Protein AF-A0A519MV84-F1 (afdb_monomer_lite)

Structure (mmCIF, N/CA/C/O backbone):
data_AF-A0A519MV84-F1
#
_entry.id   AF-A0A519MV84-F1
#
loop_
_atom_site.group_PDB
_atom_site.id
_atom_site.type_symbol
_atom_site.label_atom_id
_atom_site.label_alt_id
_atom_site.label_comp_id
_atom_site.label_asym_id
_atom_site.label_entity_id
_atom_site.label_seq_id
_atom_site.pdbx_PDB_ins_code
_atom_site.Cartn_x
_atom_site.Cartn_y
_atom_site.Cartn_z
_atom_site.occupancy
_atom_site.B_iso_or_equiv
_atom_site.auth_seq_id
_atom_site.auth_comp_id
_atom_site.auth_asym_id
_atom_site.auth_atom_id
_atom_site.pdbx_PDB_model_num
ATOM 1 N N . MET A 1 1 ? -10.877 7.618 16.370 1.00 44.41 1 MET A N 1
ATOM 2 C CA . MET A 1 1 ? -11.533 6.527 15.614 1.00 44.41 1 MET A CA 1
ATOM 3 C C . MET A 1 1 ? -11.418 6.845 14.134 1.00 44.41 1 MET A C 1
ATOM 5 O O . MET A 1 1 ? -11.472 8.030 13.808 1.00 44.41 1 MET A O 1
ATOM 9 N N . PRO A 1 2 ? -11.174 5.863 13.254 1.00 51.78 2 PRO A N 1
ATOM 10 C CA . PRO A 1 2 ? -11.052 6.147 11.833 1.00 51.78 2 PRO A CA 1
ATOM 11 C C . PRO A 1 2 ? -12.391 6.655 11.280 1.00 51.78 2 PRO A C 1
ATOM 13 O O . PRO A 1 2 ? -13.452 6.184 11.673 1.00 51.78 2 PRO A O 1
ATOM 16 N N . ASN A 1 3 ? -12.337 7.668 10.415 1.00 65.62 3 ASN A N 1
ATOM 17 C CA . ASN A 1 3 ? -13.513 8.244 9.764 1.00 65.62 3 ASN A CA 1
ATOM 18 C C . ASN A 1 3 ? -14.160 7.165 8.875 1.00 65.62 3 ASN A C 1
ATOM 20 O O . ASN A 1 3 ? -13.487 6.658 7.977 1.00 65.62 3 ASN A O 1
ATOM 24 N N . ASP A 1 4 ? -15.426 6.809 9.112 1.00 71.94 4 ASP A N 1
ATOM 25 C CA . ASP A 1 4 ? -16.114 5.697 8.430 1.00 71.94 4 ASP A CA 1
ATOM 26 C C . ASP A 1 4 ? -16.038 5.790 6.898 1.00 71.94 4 ASP A C 1
ATOM 28 O O . ASP A 1 4 ? -15.889 4.777 6.210 1.00 71.94 4 ASP A O 1
ATOM 32 N N . SER A 1 5 ? -16.033 7.013 6.360 1.00 81.62 5 SER A N 1
ATOM 33 C CA . SER A 1 5 ? -15.846 7.267 4.929 1.00 81.62 5 SER A CA 1
ATOM 34 C C . SER A 1 5 ? -14.459 6.830 4.433 1.00 81.62 5 SER A C 1
ATOM 36 O O . SER A 1 5 ? -14.356 6.078 3.462 1.00 81.62 5 SER A O 1
ATOM 38 N N . LEU A 1 6 ? -13.384 7.202 5.138 1.00 88.44 6 LEU A N 1
ATOM 39 C CA . LEU A 1 6 ? -12.021 6.794 4.783 1.00 88.44 6 LEU A CA 1
ATOM 40 C C . LEU A 1 6 ? -11.831 5.286 4.954 1.00 88.44 6 LEU A C 1
ATOM 42 O O . LEU A 1 6 ? -11.266 4.647 4.072 1.00 88.44 6 LEU A O 1
ATOM 46 N N . SER A 1 7 ? -12.332 4.708 6.047 1.00 89.56 7 SER A N 1
ATOM 47 C CA . SER A 1 7 ? -12.265 3.261 6.280 1.00 89.56 7 SER A CA 1
ATOM 48 C C . SER A 1 7 ? -12.927 2.479 5.147 1.00 89.56 7 SER A C 1
ATOM 50 O O . SER A 1 7 ? -12.388 1.464 4.716 1.00 89.56 7 SER A O 1
ATOM 52 N N . SER A 1 8 ? -14.063 2.956 4.624 1.00 90.31 8 SER A N 1
ATOM 53 C CA . SER A 1 8 ? -14.768 2.308 3.509 1.00 90.31 8 SER A CA 1
ATOM 54 C C . SER A 1 8 ? -13.963 2.295 2.200 1.00 90.31 8 SER A C 1
ATOM 56 O O . SER A 1 8 ? -14.057 1.351 1.409 1.00 90.31 8 SER A O 1
ATOM 58 N N . LEU A 1 9 ? -13.132 3.317 1.980 1.00 93.25 9 LEU A N 1
ATOM 59 C CA . LEU A 1 9 ? -12.230 3.398 0.836 1.00 93.25 9 LEU A CA 1
ATOM 60 C C . LEU A 1 9 ? -10.976 2.557 1.081 1.00 93.25 9 LEU A C 1
ATOM 62 O O . LEU A 1 9 ? -10.674 1.667 0.293 1.00 93.25 9 LEU A O 1
ATOM 66 N N . LEU A 1 10 ? -10.288 2.802 2.195 1.00 95.56 10 LEU A N 1
ATOM 67 C CA . LEU A 1 10 ? -8.972 2.255 2.501 1.00 95.56 10 LEU A CA 1
ATOM 68 C C . LEU A 1 10 ? -8.993 0.757 2.806 1.00 95.56 10 LEU A C 1
ATOM 70 O O . LEU A 1 10 ? -8.152 0.033 2.276 1.00 95.56 10 LEU A O 1
ATOM 74 N N . CYS A 1 11 ? -9.934 0.293 3.638 1.00 96.50 11 CYS A N 1
ATOM 75 C CA . CYS A 1 11 ? -9.930 -1.058 4.207 1.00 96.50 11 CYS A CA 1
ATOM 76 C C . CYS A 1 11 ? -10.354 -2.115 3.180 1.00 96.50 11 CYS A C 1
ATOM 78 O O . CYS A 1 11 ? -11.512 -2.535 3.133 1.00 96.50 11 CYS A O 1
ATOM 80 N N . ARG A 1 12 ? -9.401 -2.519 2.343 1.00 97.00 12 ARG A N 1
ATOM 81 C CA . ARG A 1 12 ? -9.500 -3.580 1.340 1.00 97.00 12 ARG A CA 1
ATOM 82 C C . ARG A 1 12 ? -8.097 -4.065 0.975 1.00 97.00 12 ARG A C 1
ATOM 84 O O . ARG A 1 12 ? -7.101 -3.597 1.532 1.00 97.00 12 ARG A O 1
ATOM 91 N N . THR A 1 13 ? -8.026 -4.978 0.012 1.00 98.00 13 THR A N 1
ATOM 92 C CA . THR A 1 13 ? -6.751 -5.355 -0.601 1.00 98.00 13 THR A CA 1
ATOM 93 C C . THR A 1 13 ? -6.450 -4.457 -1.794 1.00 98.00 13 THR A C 1
ATOM 95 O O . THR A 1 13 ? -7.293 -4.240 -2.664 1.00 98.00 13 THR A O 1
ATOM 98 N N . TRP A 1 14 ? -5.221 -3.965 -1.834 1.00 97.88 14 TRP A N 1
ATOM 99 C CA . TRP A 1 14 ? -4.664 -3.148 -2.896 1.00 97.88 14 TRP A CA 1
ATOM 100 C C . TRP A 1 14 ? -3.505 -3.887 -3.535 1.00 97.88 14 TRP A C 1
ATOM 102 O O . TRP A 1 14 ? -2.653 -4.440 -2.842 1.00 97.88 14 TRP A O 1
ATOM 112 N N . LYS A 1 15 ? -3.452 -3.887 -4.860 1.00 96.12 15 LYS A N 1
ATOM 113 C CA . LYS A 1 15 ? -2.420 -4.565 -5.634 1.00 96.12 15 LYS A CA 1
ATOM 114 C C . LYS A 1 15 ? -1.621 -3.546 -6.419 1.00 96.12 15 LYS A C 1
ATOM 116 O O . LYS A 1 15 ? -2.192 -2.634 -7.011 1.00 96.12 15 LYS A O 1
ATOM 121 N N . ILE A 1 16 ? -0.304 -3.701 -6.420 1.00 95.00 16 ILE A N 1
ATOM 122 C CA . ILE A 1 16 ? 0.569 -2.805 -7.169 1.00 95.00 16 ILE A CA 1
ATOM 123 C C . ILE A 1 16 ? 0.247 -2.862 -8.667 1.00 95.00 16 ILE A C 1
ATOM 125 O O . ILE A 1 16 ? 0.006 -3.941 -9.215 1.00 95.00 16 ILE A O 1
ATOM 129 N N . ASN A 1 17 ? 0.257 -1.703 -9.318 1.00 95.31 17 ASN A N 1
ATOM 130 C CA . ASN A 1 17 ? 0.193 -1.579 -10.772 1.00 95.31 17 ASN A CA 1
ATOM 131 C C . ASN A 1 17 ? 1.580 -1.222 -11.324 1.00 95.31 17 ASN A C 1
ATOM 133 O O . ASN A 1 17 ? 2.140 -1.963 -12.123 1.00 95.31 17 ASN A O 1
ATOM 137 N N . PHE A 1 18 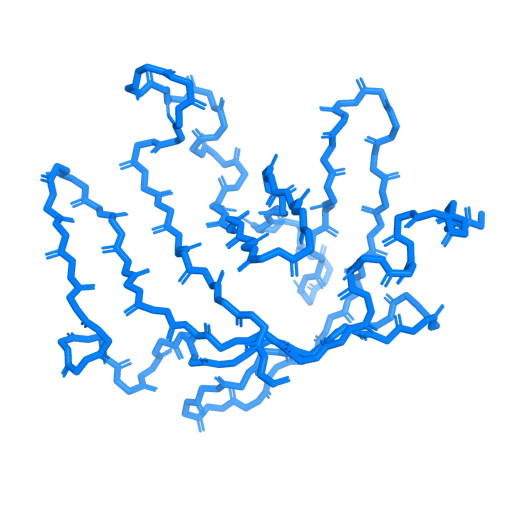? 2.166 -0.132 -10.824 1.00 95.19 18 PHE A N 1
ATOM 138 C CA . PHE A 1 18 ? 3.506 0.323 -11.187 1.00 95.19 18 PHE A CA 1
ATOM 139 C C . PHE A 1 18 ? 4.144 1.101 -10.031 1.00 95.19 18 PHE A C 1
ATOM 141 O O . PHE A 1 18 ? 3.455 1.564 -9.117 1.00 95.19 18 PHE A O 1
ATOM 148 N N . ALA A 1 19 ? 5.461 1.266 -10.088 1.00 94.00 19 ALA A N 1
ATOM 149 C CA . ALA A 1 19 ? 6.201 2.207 -9.258 1.00 94.00 19 ALA A CA 1
ATOM 150 C C . ALA A 1 19 ? 6.756 3.331 -10.135 1.00 94.00 19 ALA A C 1
ATOM 152 O O . ALA A 1 19 ? 7.066 3.120 -11.304 1.00 94.00 19 ALA A O 1
ATOM 153 N N . PHE A 1 20 ? 6.864 4.530 -9.583 1.00 92.81 20 PHE A N 1
ATOM 154 C CA . PHE A 1 20 ? 7.515 5.659 -10.227 1.00 92.81 20 PHE A CA 1
ATOM 155 C C . PHE A 1 20 ? 8.658 6.119 -9.336 1.00 92.81 20 PHE A C 1
ATOM 157 O O . PHE A 1 20 ? 8.453 6.340 -8.141 1.00 92.81 20 PHE A O 1
ATOM 164 N N . ALA A 1 21 ? 9.852 6.233 -9.900 1.00 89.00 21 ALA A N 1
ATOM 165 C CA . ALA A 1 21 ? 11.028 6.712 -9.194 1.00 89.00 21 ALA A CA 1
ATOM 166 C C . ALA A 1 21 ? 11.956 7.417 -10.180 1.00 89.00 21 ALA A C 1
ATOM 168 O O . ALA A 1 21 ? 12.165 6.931 -11.287 1.00 89.00 21 ALA A O 1
ATOM 169 N N . GLU A 1 22 ? 12.497 8.571 -9.782 1.00 85.38 22 GLU A N 1
ATOM 170 C CA . GLU A 1 22 ? 13.517 9.301 -10.557 1.00 85.38 22 GLU A CA 1
ATOM 171 C C . GLU A 1 22 ? 13.100 9.608 -12.011 1.00 85.38 22 GLU A C 1
ATOM 173 O O . GLU A 1 22 ? 13.912 9.600 -12.932 1.00 85.38 22 GLU A O 1
ATOM 178 N N . GLY A 1 23 ? 11.810 9.878 -12.238 1.00 85.19 23 GLY A N 1
ATOM 179 C CA . GLY A 1 23 ? 11.285 10.166 -13.577 1.00 85.19 23 GLY A CA 1
ATOM 180 C C . GLY A 1 23 ? 10.968 8.927 -14.421 1.00 85.19 23 GLY A C 1
ATOM 181 O O . GLY A 1 23 ? 10.490 9.066 -15.546 1.00 85.19 23 GLY A O 1
ATOM 182 N N . ILE A 1 24 ? 11.206 7.725 -13.894 1.00 91.19 24 ILE A N 1
ATOM 183 C CA . ILE A 1 24 ? 11.040 6.457 -14.600 1.00 91.19 24 ILE A CA 1
ATOM 184 C C . ILE A 1 24 ? 9.854 5.695 -14.010 1.00 91.19 24 ILE A C 1
ATOM 186 O O . ILE A 1 24 ? 9.706 5.551 -12.794 1.00 91.19 24 ILE A O 1
ATOM 190 N N . LYS A 1 25 ? 8.993 5.188 -14.897 1.00 93.75 25 LYS A N 1
ATOM 191 C CA . LYS A 1 25 ? 7.942 4.234 -14.546 1.00 93.75 25 LYS A CA 1
ATOM 192 C C . LYS A 1 25 ? 8.517 2.820 -14.608 1.00 93.75 25 LYS A C 1
ATOM 194 O O . LYS A 1 25 ? 9.028 2.422 -15.647 1.00 93.75 25 LYS A O 1
ATOM 199 N N . HIS A 1 26 ? 8.367 2.081 -13.518 1.00 93.25 26 HIS A N 1
ATOM 200 C CA . HIS A 1 26 ? 8.679 0.663 -13.413 1.00 93.25 26 HIS A CA 1
ATOM 201 C C . HIS A 1 26 ? 7.381 -0.140 -13.386 1.00 93.25 26 HIS A C 1
ATOM 203 O O . HIS A 1 26 ? 6.573 -0.006 -12.458 1.00 93.25 26 HIS A O 1
ATOM 209 N N . GLU A 1 27 ? 7.166 -0.968 -14.403 1.00 93.94 27 GLU A N 1
ATOM 210 C CA . GLU A 1 27 ? 6.000 -1.850 -14.459 1.00 93.94 27 GLU A CA 1
ATOM 211 C C . GLU A 1 27 ? 6.087 -2.931 -13.373 1.00 93.94 27 GLU A C 1
ATOM 213 O O . GLU A 1 27 ? 7.164 -3.291 -12.901 1.00 93.94 27 GLU A O 1
ATOM 218 N N . ARG A 1 28 ? 4.948 -3.496 -12.957 1.00 85.88 28 ARG A N 1
ATOM 219 C CA . ARG A 1 28 ? 4.888 -4.485 -11.861 1.00 85.88 28 ARG A CA 1
ATOM 220 C C . ARG A 1 28 ? 5.889 -5.644 -11.980 1.00 85.88 28 ARG A C 1
ATOM 222 O O . ARG A 1 28 ? 6.366 -6.135 -10.960 1.00 85.88 28 ARG A O 1
ATOM 229 N N . ASN A 1 29 ? 6.152 -6.125 -13.192 1.00 86.12 29 ASN A N 1
ATOM 230 C CA . ASN A 1 29 ? 7.087 -7.220 -13.473 1.00 86.12 29 ASN A CA 1
ATOM 231 C C . ASN A 1 29 ? 8.566 -6.809 -13.359 1.00 86.12 29 ASN A C 1
ATOM 233 O O . ASN A 1 29 ? 9.425 -7.684 -13.299 1.00 86.12 29 ASN A O 1
ATOM 237 N N . GLU A 1 30 ? 8.852 -5.511 -13.312 1.00 88.50 30 GLU A N 1
ATOM 238 C CA . GLU A 1 30 ? 10.192 -4.934 -13.160 1.00 88.50 30 GLU A CA 1
ATOM 239 C C . GLU A 1 30 ? 10.520 -4.635 -11.690 1.00 88.50 30 GLU A C 1
ATOM 241 O O . GLU A 1 30 ? 11.667 -4.367 -11.338 1.00 88.50 30 GLU A O 1
ATOM 246 N N . ILE A 1 31 ? 9.518 -4.709 -10.808 1.00 84.94 31 ILE A N 1
ATOM 247 C CA . ILE A 1 31 ? 9.674 -4.443 -9.380 1.00 84.94 31 ILE A CA 1
ATOM 248 C C . ILE A 1 31 ? 10.343 -5.650 -8.706 1.00 84.94 31 ILE A C 1
ATOM 250 O O . ILE A 1 31 ? 9.821 -6.770 -8.810 1.00 84.94 31 ILE A O 1
ATOM 254 N N . PRO A 1 32 ? 11.463 -5.448 -7.980 1.00 83.12 32 PRO A N 1
ATOM 255 C CA . PRO A 1 32 ? 12.175 -6.523 -7.296 1.00 83.12 32 PRO A CA 1
ATOM 256 C C . PRO A 1 32 ? 11.268 -7.353 -6.385 1.00 83.12 32 PRO A C 1
ATOM 258 O O . PRO A 1 32 ? 10.342 -6.823 -5.775 1.00 83.12 32 PRO A O 1
ATOM 261 N N . LYS A 1 33 ? 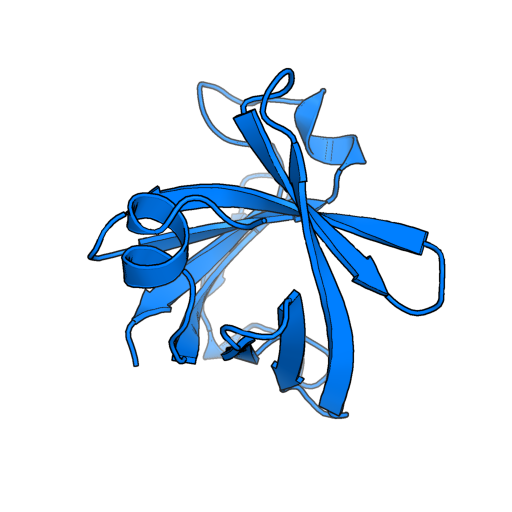11.589 -8.645 -6.215 1.00 74.44 33 LYS A N 1
ATOM 262 C CA . LYS A 1 33 ? 10.853 -9.562 -5.316 1.00 74.44 33 LYS A CA 1
ATOM 263 C C . LYS A 1 33 ? 10.779 -9.082 -3.869 1.00 74.44 33 LYS A C 1
ATOM 265 O O . LYS A 1 33 ? 9.793 -9.343 -3.186 1.00 74.44 33 LYS A O 1
ATOM 270 N N . SER A 1 34 ? 11.787 -8.338 -3.433 1.00 77.38 34 SER A N 1
ATOM 271 C CA . SER A 1 34 ? 11.835 -7.685 -2.126 1.00 77.38 34 SER A CA 1
ATOM 272 C C . SER A 1 34 ? 10.891 -6.477 -1.996 1.00 77.38 34 SER A C 1
ATOM 274 O O . SER A 1 34 ? 10.770 -5.917 -0.908 1.00 77.38 34 SER A O 1
ATOM 276 N N . GLY A 1 35 ? 10.235 -6.062 -3.082 1.00 78.94 35 GLY A N 1
ATOM 277 C CA . GLY A 1 35 ? 9.312 -4.935 -3.136 1.00 78.94 35 GLY A CA 1
ATOM 278 C C . GLY A 1 35 ? 7.918 -5.228 -2.575 1.00 78.94 35 GLY A C 1
ATOM 279 O O . GLY A 1 35 ? 7.595 -6.329 -2.125 1.00 78.94 35 GLY A O 1
ATOM 280 N N . ILE A 1 36 ? 7.075 -4.197 -2.605 1.00 81.12 36 ILE A N 1
ATOM 281 C CA . ILE A 1 36 ? 5.682 -4.248 -2.150 1.00 81.12 36 ILE A CA 1
ATOM 282 C C . ILE A 1 36 ? 4.807 -4.711 -3.317 1.00 81.12 36 ILE A C 1
ATOM 284 O O . ILE A 1 36 ? 4.719 -4.011 -4.320 1.00 81.12 36 ILE A O 1
ATOM 288 N N . TYR A 1 37 ? 4.130 -5.852 -3.193 1.00 85.94 37 TYR A N 1
ATOM 289 C CA . TYR A 1 37 ? 3.230 -6.351 -4.240 1.00 85.94 37 TYR A CA 1
ATOM 290 C C . TYR A 1 37 ? 1.758 -6.125 -3.922 1.00 85.94 37 TYR A C 1
ATOM 292 O O . TYR A 1 37 ? 0.980 -5.774 -4.811 1.00 85.94 37 TYR A O 1
ATOM 300 N N . GLU A 1 38 ? 1.370 -6.334 -2.668 1.00 94.88 38 GLU A N 1
ATOM 301 C CA . GLU A 1 38 ? 0.007 -6.093 -2.203 1.00 94.88 38 GLU A CA 1
ATOM 302 C C . GLU A 1 38 ? 0.031 -5.420 -0.831 1.00 94.88 38 GLU A C 1
ATOM 304 O O . GLU A 1 38 ? 0.974 -5.591 -0.054 1.00 94.88 38 GLU A O 1
ATOM 309 N N . VAL A 1 39 ? -1.011 -4.648 -0.537 1.00 96.12 39 VAL A N 1
ATOM 310 C CA . VAL A 1 39 ? -1.236 -4.057 0.781 1.00 96.12 39 VAL A CA 1
ATOM 311 C C . VAL A 1 39 ? -2.668 -4.341 1.207 1.00 96.12 39 VAL A C 1
ATOM 313 O O . VAL A 1 39 ? -3.608 -4.063 0.465 1.00 96.12 39 VAL A O 1
ATOM 316 N N . VAL A 1 40 ? -2.839 -4.899 2.400 1.00 97.75 40 VAL A N 1
ATOM 317 C CA . VAL A 1 40 ? -4.149 -5.208 2.981 1.00 97.75 40 VAL A CA 1
ATOM 318 C C . VAL A 1 40 ? -4.380 -4.275 4.154 1.00 97.75 40 VAL A C 1
ATOM 320 O O . VAL A 1 40 ? -3.589 -4.283 5.091 1.00 97.75 40 VAL A O 1
ATOM 323 N N . PHE A 1 41 ? -5.451 -3.488 4.112 1.00 97.50 41 PHE A N 1
ATOM 324 C CA . PHE A 1 41 ? -5.843 -2.604 5.210 1.00 97.50 41 PHE A CA 1
ATOM 325 C C . PHE A 1 41 ? -7.066 -3.152 5.937 1.00 97.50 41 PHE A C 1
ATOM 327 O O . PHE A 1 41 ? -8.076 -3.482 5.314 1.00 97.50 41 PHE A O 1
ATOM 334 N N . ASN A 1 42 ? -6.992 -3.179 7.263 1.00 96.81 42 ASN A N 1
ATOM 335 C CA . ASN A 1 42 ? -8.046 -3.678 8.134 1.00 96.81 42 ASN A CA 1
ATOM 336 C C . ASN A 1 42 ? -8.703 -2.535 8.915 1.00 96.81 42 ASN A C 1
ATOM 338 O O . ASN A 1 42 ? -8.077 -1.514 9.205 1.00 96.81 42 ASN A O 1
ATOM 342 N N . ARG A 1 43 ? -9.970 -2.730 9.301 1.00 94.88 43 ARG A N 1
ATOM 343 C CA . ARG A 1 43 ? -10.761 -1.736 10.055 1.00 94.88 43 ARG A CA 1
ATOM 344 C C . ARG A 1 43 ? -10.282 -1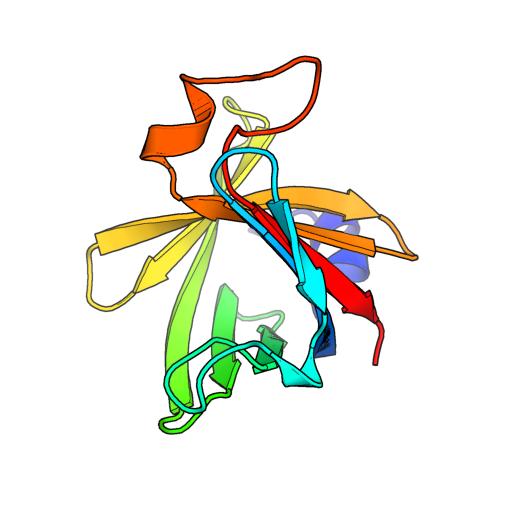.517 11.493 1.00 94.88 43 ARG A C 1
ATOM 346 O O . ARG A 1 43 ? -10.648 -0.519 12.099 1.00 94.88 43 ARG A O 1
ATOM 353 N N . ASP A 1 44 ? -9.471 -2.423 12.025 1.00 94.56 44 ASP A N 1
ATOM 354 C CA . ASP A 1 44 ? -8.866 -2.349 13.360 1.00 94.56 44 ASP A CA 1
ATOM 355 C C . ASP A 1 44 ? -7.575 -1.504 13.396 1.00 94.56 44 ASP A C 1
ATOM 357 O O . ASP A 1 44 ? -6.761 -1.630 14.310 1.00 94.56 44 ASP A O 1
ATOM 361 N N . SER A 1 45 ? -7.373 -0.650 12.389 1.00 94.81 45 SER A N 1
ATOM 362 C CA . SER A 1 45 ? -6.174 0.172 12.207 1.00 94.81 45 SER A CA 1
ATOM 363 C C . SER A 1 45 ? -4.881 -0.612 11.949 1.00 94.81 45 SER A C 1
ATOM 365 O O . SER A 1 45 ? -3.791 -0.050 12.063 1.00 94.81 45 SER A O 1
ATOM 367 N N . THR A 1 46 ? -4.959 -1.892 11.572 1.00 96.56 46 THR A N 1
ATOM 368 C CA . THR A 1 46 ? -3.793 -2.674 11.131 1.00 96.56 46 THR A CA 1
ATOM 369 C C . THR A 1 46 ? -3.694 -2.747 9.610 1.00 96.56 46 THR A C 1
ATOM 371 O O . THR A 1 46 ? -4.681 -2.584 8.888 1.00 96.56 46 THR A O 1
ATOM 374 N N . PHE A 1 47 ? -2.486 -2.982 9.100 1.00 97.00 47 PHE A N 1
ATOM 375 C CA . PHE A 1 47 ? -2.277 -3.305 7.691 1.00 97.00 47 PHE A CA 1
ATOM 376 C C . PHE A 1 47 ? -1.156 -4.329 7.503 1.00 97.00 47 PHE A C 1
ATOM 378 O O . PHE A 1 47 ? -0.309 -4.508 8.381 1.00 97.00 47 PHE A O 1
ATOM 385 N N . GLN A 1 48 ? -1.133 -4.973 6.340 1.00 96.38 48 GLN A N 1
ATOM 386 C CA . GLN A 1 48 ? -0.094 -5.911 5.924 1.00 96.38 48 GLN A CA 1
ATOM 387 C C . GLN A 1 48 ? 0.479 -5.488 4.574 1.00 96.38 48 GLN A C 1
ATOM 389 O O . GLN A 1 48 ? -0.273 -5.249 3.637 1.00 96.38 48 GLN A O 1
ATOM 394 N N . ILE A 1 49 ? 1.802 -5.434 4.465 1.00 93.69 49 ILE A N 1
ATOM 395 C CA . ILE A 1 49 ? 2.540 -5.361 3.202 1.00 93.69 49 ILE A CA 1
ATOM 396 C C . ILE A 1 49 ? 2.936 -6.781 2.820 1.00 93.69 49 ILE A C 1
ATOM 398 O O . ILE A 1 49 ? 3.629 -7.453 3.585 1.00 93.69 49 ILE A O 1
ATOM 402 N N . ILE A 1 50 ? 2.516 -7.217 1.639 1.00 92.50 50 ILE A N 1
ATOM 403 C CA . ILE A 1 50 ? 2.804 -8.536 1.083 1.00 92.50 50 ILE A CA 1
ATOM 404 C C . ILE A 1 50 ? 3.858 -8.358 -0.014 1.00 92.50 50 ILE A C 1
ATOM 406 O O . ILE A 1 50 ? 3.611 -7.723 -1.042 1.00 92.50 50 ILE A O 1
ATOM 410 N N . GLY A 1 51 ? 5.040 -8.914 0.239 1.00 88.00 51 GLY A N 1
ATOM 411 C CA . GLY A 1 51 ? 6.201 -8.946 -0.651 1.00 88.00 51 GLY A CA 1
ATOM 412 C C . GLY A 1 51 ? 6.864 -10.325 -0.604 1.00 88.00 51 GLY A C 1
ATOM 413 O O . GLY A 1 51 ? 6.194 -11.327 -0.358 1.00 88.00 51 GLY A O 1
ATOM 414 N N . GLU A 1 52 ? 8.191 -10.381 -0.726 1.00 87.25 52 GLU A N 1
ATOM 415 C CA . GLU A 1 52 ? 8.973 -11.573 -0.350 1.00 87.25 52 GLU A CA 1
ATOM 416 C C . GLU A 1 52 ? 8.742 -11.977 1.117 1.00 87.25 52 GLU A C 1
ATOM 418 O O . GLU A 1 52 ? 8.651 -13.159 1.447 1.00 87.25 52 GLU A O 1
ATOM 423 N N . ARG A 1 53 ? 8.619 -10.985 2.007 1.00 87.56 53 ARG A N 1
ATOM 424 C CA . ARG A 1 53 ? 8.230 -11.177 3.406 1.00 87.56 53 ARG A CA 1
ATOM 425 C C . ARG A 1 53 ? 7.009 -10.334 3.714 1.00 87.56 53 ARG A C 1
ATOM 427 O O . ARG A 1 53 ? 6.953 -9.160 3.356 1.00 87.56 53 ARG A O 1
ATOM 434 N N . THR A 1 54 ? 6.059 -10.926 4.427 1.00 91.62 54 THR A N 1
ATOM 435 C CA . THR A 1 54 ? 4.903 -10.177 4.921 1.00 91.62 54 THR A CA 1
ATOM 436 C C . THR A 1 54 ? 5.314 -9.353 6.134 1.00 91.62 54 THR A C 1
ATOM 438 O O . THR A 1 54 ? 5.909 -9.880 7.074 1.00 91.62 54 THR A O 1
ATOM 441 N N . THR A 1 55 ? 5.002 -8.059 6.111 1.00 92.19 55 THR A N 1
ATOM 442 C CA . THR A 1 55 ? 5.241 -7.149 7.236 1.00 92.19 55 THR A CA 1
ATOM 443 C C . THR A 1 55 ? 3.927 -6.520 7.670 1.00 92.19 55 THR A C 1
ATOM 445 O O . THR A 1 55 ? 3.187 -6.007 6.837 1.00 92.19 55 THR A O 1
ATOM 448 N N . THR A 1 56 ? 3.655 -6.530 8.972 1.00 95.25 56 THR A N 1
ATOM 449 C CA . THR A 1 56 ? 2.455 -5.920 9.558 1.00 95.25 56 THR A CA 1
ATOM 450 C C . THR A 1 56 ? 2.793 -4.570 10.184 1.00 95.25 56 THR A C 1
ATOM 452 O O . THR A 1 56 ? 3.881 -4.391 10.740 1.00 95.25 56 THR A O 1
ATOM 455 N N . GLY A 1 57 ? 1.852 -3.635 10.124 1.00 95.50 57 GLY A N 1
ATOM 456 C CA . GLY A 1 57 ? 1.961 -2.319 10.738 1.00 95.50 57 GLY A CA 1
ATOM 457 C C . GLY A 1 57 ? 0.621 -1.776 11.213 1.00 95.50 57 GLY A C 1
ATOM 458 O O . GLY A 1 57 ? -0.403 -2.466 11.179 1.00 95.50 57 GLY A O 1
ATOM 459 N N . ARG A 1 58 ? 0.641 -0.520 11.657 1.00 96.44 58 ARG A N 1
ATOM 460 C CA . ARG A 1 58 ? -0.554 0.242 12.029 1.00 96.44 58 ARG A CA 1
ATOM 461 C C . ARG A 1 58 ? -0.717 1.452 11.132 1.00 96.44 58 ARG A C 1
ATOM 463 O O . ARG A 1 58 ? 0.269 2.081 10.763 1.00 96.44 58 ARG A O 1
ATOM 470 N N . TRP A 1 59 ? -1.955 1.777 10.795 1.00 95.81 59 TRP A N 1
ATOM 471 C CA . TRP A 1 59 ? -2.266 2.976 10.035 1.00 95.81 59 TRP A CA 1
ATOM 472 C C . TRP A 1 59 ? -3.069 3.961 10.881 1.00 95.81 59 TRP A C 1
ATOM 474 O O . TRP A 1 59 ? -3.905 3.572 11.700 1.00 95.81 59 TRP A O 1
ATOM 484 N N . CYS A 1 60 ? -2.814 5.249 10.679 1.00 93.69 60 CYS A N 1
ATOM 485 C CA . CYS A 1 60 ? -3.543 6.331 11.328 1.00 93.69 60 CYS A CA 1
ATOM 486 C C . CYS A 1 60 ? -3.808 7.446 10.318 1.00 93.69 60 CYS A C 1
ATOM 488 O O . CYS A 1 60 ? -2.956 7.752 9.491 1.00 93.69 60 CYS A O 1
ATOM 490 N N . HIS A 1 61 ? -4.993 8.050 10.360 1.00 90.69 61 HIS A N 1
ATOM 491 C CA . HIS A 1 61 ? -5.299 9.200 9.517 1.00 90.69 61 HIS A CA 1
ATOM 492 C C . HIS A 1 61 ? -4.885 10.489 10.227 1.00 90.69 61 HIS A C 1
ATOM 494 O O . HIS A 1 61 ? -5.474 10.837 11.252 1.00 90.69 61 HIS A O 1
ATOM 500 N N . ASP A 1 62 ? -3.918 11.205 9.657 1.00 86.31 62 ASP A N 1
ATOM 501 C CA . ASP A 1 62 ? -3.576 12.557 10.080 1.00 86.31 62 ASP A CA 1
ATOM 502 C C . ASP A 1 62 ? -4.542 13.541 9.402 1.00 86.31 62 ASP A C 1
ATOM 504 O O . ASP A 1 62 ? -4.449 13.822 8.204 1.00 86.31 62 ASP A O 1
ATOM 508 N N . GLN A 1 63 ? -5.515 14.034 10.171 1.00 82.88 63 GLN A N 1
ATOM 509 C CA . GLN A 1 63 ? -6.547 14.944 9.671 1.00 82.88 63 GLN A CA 1
ATOM 510 C C . GLN A 1 63 ? -6.002 16.337 9.333 1.00 82.88 63 GLN A C 1
ATOM 512 O O . GLN A 1 63 ? -6.537 16.994 8.440 1.00 82.88 63 GLN A O 1
ATOM 517 N N . GLU A 1 64 ? -4.950 16.785 10.021 1.00 84.44 64 GLU A N 1
ATOM 518 C CA . GLU A 1 64 ? -4.350 18.102 9.795 1.00 84.44 64 GLU A CA 1
ATOM 519 C C . GLU A 1 64 ? -3.562 18.101 8.489 1.00 84.44 64 GLU A C 1
ATOM 521 O O . GLU A 1 64 ? -3.713 18.991 7.648 1.00 84.44 64 GLU A O 1
ATOM 526 N N . LYS A 1 65 ? -2.757 17.055 8.288 1.00 81.75 65 LYS A N 1
ATOM 527 C CA . LYS A 1 65 ? -1.895 16.918 7.115 1.00 81.75 65 LYS A CA 1
ATOM 528 C C . LYS A 1 65 ? -2.575 16.224 5.930 1.00 81.75 65 LYS A C 1
ATOM 530 O O . LYS A 1 65 ? -2.029 16.245 4.827 1.00 81.75 65 LYS A O 1
ATOM 535 N N . LYS A 1 66 ? -3.782 15.680 6.133 1.00 85.06 66 LYS A N 1
ATOM 536 C CA . LYS A 1 66 ? -4.665 15.072 5.120 1.00 85.06 66 LYS A CA 1
ATOM 537 C C . LYS A 1 66 ? -4.055 13.862 4.403 1.00 85.06 66 LYS A C 1
ATOM 539 O O . LYS A 1 66 ? -4.225 13.706 3.196 1.00 85.06 66 LYS A O 1
ATOM 544 N N . TYR A 1 67 ? -3.359 13.001 5.140 1.00 89.94 67 TYR A N 1
ATOM 545 C CA . TYR A 1 67 ? -2.837 11.730 4.630 1.00 89.94 67 TYR A CA 1
ATOM 546 C C . TYR A 1 67 ? -2.915 10.627 5.686 1.00 89.94 67 TYR A C 1
ATOM 548 O O . TYR A 1 67 ? -3.124 10.888 6.870 1.00 89.94 67 TYR A O 1
ATOM 556 N N . VAL A 1 68 ? -2.750 9.372 5.262 1.00 94.31 68 VAL A N 1
ATOM 557 C CA . VAL A 1 68 ? -2.697 8.230 6.188 1.00 94.31 68 VAL A CA 1
ATOM 558 C C . VAL A 1 68 ? -1.245 7.869 6.455 1.00 94.31 68 VAL A C 1
ATOM 560 O O . VAL A 1 68 ? -0.520 7.533 5.526 1.00 94.31 68 VAL A O 1
ATOM 563 N N . GLU A 1 69 ? -0.825 7.921 7.711 1.00 94.69 69 GLU A N 1
ATOM 564 C CA . GLU A 1 69 ? 0.490 7.475 8.161 1.00 94.69 69 GLU A CA 1
ATOM 565 C C . GLU A 1 69 ? 0.517 5.953 8.285 1.00 94.69 69 GLU A C 1
ATOM 567 O O . GLU A 1 69 ? -0.410 5.351 8.830 1.00 94.69 69 GLU A O 1
ATOM 572 N N . LEU A 1 70 ? 1.584 5.335 7.779 1.00 95.12 70 LEU A N 1
ATOM 573 C CA . LEU A 1 70 ? 1.833 3.902 7.882 1.00 95.12 70 LEU A CA 1
ATOM 574 C C . LEU A 1 70 ? 3.041 3.670 8.790 1.00 95.12 70 LEU A C 1
ATOM 576 O O . LEU A 1 70 ? 4.193 3.924 8.422 1.00 95.12 70 LEU A O 1
ATOM 580 N N . GLU A 1 71 ? 2.764 3.167 9.985 1.00 94.56 71 GLU A N 1
ATOM 581 C CA . GLU A 1 71 ? 3.762 2.863 10.996 1.00 94.56 71 GLU A CA 1
ATOM 582 C C . GLU A 1 71 ? 4.210 1.401 10.885 1.00 94.56 71 GLU A C 1
ATOM 584 O O . GLU A 1 71 ? 3.421 0.463 11.039 1.00 94.56 71 GLU A O 1
ATOM 589 N N . LEU A 1 72 ? 5.506 1.205 10.652 1.00 89.62 72 LEU A N 1
ATOM 590 C CA . LEU A 1 72 ? 6.165 -0.096 10.619 1.00 89.62 72 LEU A CA 1
ATOM 591 C C . LEU A 1 72 ? 7.236 -0.130 11.707 1.00 89.62 72 LEU A C 1
ATOM 593 O O . LEU A 1 72 ? 8.163 0.678 11.697 1.00 89.62 72 LEU A O 1
ATOM 597 N N . ARG A 1 73 ? 7.143 -1.095 12.631 1.00 86.75 73 ARG A N 1
ATOM 598 C CA . ARG A 1 73 ? 8.129 -1.292 13.715 1.00 86.75 73 ARG A CA 1
ATOM 599 C C . ARG A 1 73 ? 8.410 -0.013 14.531 1.00 86.75 73 ARG A C 1
ATOM 601 O O . ARG A 1 73 ? 9.567 0.281 14.827 1.00 86.75 73 ARG A O 1
ATOM 608 N N . GLY A 1 74 ? 7.377 0.764 14.865 1.00 81.12 74 GLY A N 1
ATOM 609 C CA . GLY A 1 74 ? 7.537 1.993 15.651 1.00 81.12 74 GLY A CA 1
ATOM 610 C C . GLY A 1 74 ? 8.001 3.216 14.855 1.00 81.12 74 GLY A C 1
ATOM 611 O O . GLY A 1 74 ? 8.341 4.231 15.457 1.00 81.12 74 GLY A O 1
ATOM 612 N N . ARG A 1 75 ? 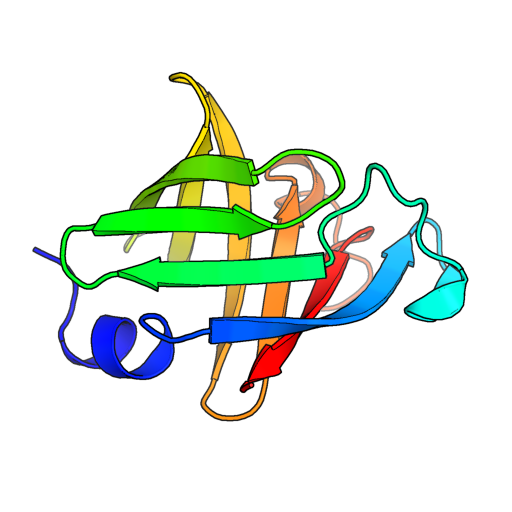8.094 3.129 13.519 1.00 85.56 75 ARG A N 1
ATOM 613 C CA . ARG A 1 75 ? 8.541 4.232 12.655 1.00 85.56 75 ARG A CA 1
ATOM 614 C C . ARG A 1 75 ? 7.553 4.486 11.526 1.00 85.56 75 ARG A C 1
ATOM 616 O O . ARG A 1 75 ? 7.145 3.556 10.829 1.00 85.56 75 ARG A O 1
ATOM 623 N N . ILE A 1 76 ? 7.215 5.755 11.318 1.00 82.38 76 ILE A N 1
ATOM 624 C CA . ILE A 1 76 ? 6.401 6.202 10.186 1.00 82.38 76 ILE A CA 1
ATOM 625 C C . ILE A 1 76 ? 7.342 6.467 9.014 1.00 82.38 76 ILE A C 1
ATOM 627 O O . ILE A 1 76 ? 8.050 7.470 8.992 1.00 82.38 76 ILE A O 1
ATOM 631 N N . ASN A 1 77 ? 7.356 5.549 8.050 1.00 86.25 77 ASN A N 1
ATOM 632 C CA . ASN A 1 77 ? 8.213 5.664 6.866 1.00 86.25 77 ASN A CA 1
ATOM 633 C C . ASN A 1 77 ? 7.404 5.910 5.589 1.00 86.25 77 ASN A C 1
ATOM 635 O O . ASN A 1 77 ? 7.916 6.505 4.643 1.00 86.25 77 ASN A O 1
ATOM 639 N N . LEU A 1 78 ? 6.151 5.453 5.560 1.00 92.00 78 LEU A N 1
ATOM 640 C CA . LEU A 1 78 ? 5.281 5.492 4.392 1.00 92.00 78 LEU A CA 1
ATOM 641 C C . LEU A 1 78 ? 3.993 6.241 4.722 1.00 92.00 78 LEU A C 1
ATOM 643 O O . LEU A 1 78 ? 3.542 6.254 5.868 1.00 92.00 78 LEU A O 1
ATOM 647 N N . VAL A 1 79 ? 3.383 6.821 3.696 1.00 94.62 79 VAL A N 1
ATOM 648 C CA . VAL A 1 79 ? 2.059 7.427 3.791 1.00 94.62 79 VAL A CA 1
ATOM 649 C C . VAL A 1 79 ? 1.198 7.047 2.593 1.00 94.62 79 VAL A C 1
ATOM 651 O O . VAL A 1 79 ? 1.708 6.896 1.480 1.00 94.62 79 VAL A O 1
ATOM 654 N N . VAL A 1 80 ? -0.114 6.950 2.799 1.00 95.38 80 VAL A N 1
ATOM 655 C CA . VAL A 1 80 ? -1.090 7.004 1.706 1.00 95.38 80 VAL A CA 1
ATOM 656 C C . VAL A 1 80 ? -1.311 8.473 1.373 1.00 95.38 80 VAL A C 1
ATOM 658 O O . VAL A 1 80 ? -1.946 9.200 2.137 1.00 95.38 80 VAL A O 1
ATOM 661 N N . PHE A 1 81 ? -0.748 8.906 0.249 1.00 92.19 81 PHE A N 1
ATOM 662 C CA . PHE A 1 81 ? -0.803 10.292 -0.212 1.00 92.19 81 PHE A CA 1
ATOM 663 C C . PHE A 1 81 ? -2.150 10.637 -0.852 1.00 92.19 81 PHE A C 1
ATOM 665 O O . PHE A 1 81 ? -2.669 11.732 -0.661 1.00 92.19 81 PHE A O 1
ATOM 672 N N . SER A 1 82 ? -2.709 9.701 -1.619 1.00 93.00 82 SER A N 1
ATOM 673 C CA . SER A 1 82 ? -3.994 9.857 -2.298 1.00 93.00 82 SER A CA 1
ATOM 674 C C . SER A 1 82 ? -4.708 8.515 -2.359 1.00 93.00 82 SER A C 1
ATOM 676 O O . SER A 1 82 ? -4.068 7.473 -2.521 1.00 93.00 82 SER A O 1
ATOM 678 N N . ILE A 1 83 ? -6.030 8.540 -2.222 1.00 94.44 83 ILE A N 1
ATOM 679 C CA . ILE A 1 83 ? -6.873 7.355 -2.325 1.00 94.44 83 ILE A CA 1
ATOM 680 C C . ILE A 1 83 ? -8.263 7.724 -2.831 1.00 94.44 83 ILE A C 1
ATOM 682 O O . ILE A 1 83 ? -8.865 8.709 -2.403 1.00 94.44 83 ILE A O 1
ATOM 686 N N . ASN A 1 84 ? -8.793 6.901 -3.725 1.00 94.25 84 ASN A N 1
ATOM 687 C CA . ASN A 1 84 ? -10.194 6.919 -4.116 1.00 94.25 84 ASN A CA 1
ATOM 688 C C . ASN A 1 84 ? -10.672 5.480 -4.369 1.00 94.25 84 ASN A C 1
ATOM 690 O O . ASN A 1 84 ? 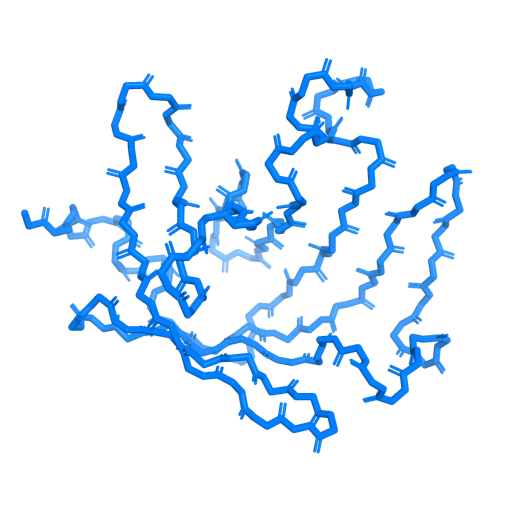-9.999 4.519 -4.020 1.00 94.25 84 ASN A O 1
ATOM 694 N N . LYS A 1 85 ? -11.863 5.303 -4.945 1.00 94.81 85 LYS A N 1
ATOM 695 C CA . LYS A 1 85 ? -12.440 3.969 -5.185 1.00 94.81 85 LYS A CA 1
ATOM 696 C C . LYS A 1 85 ? -11.658 3.097 -6.186 1.00 94.81 85 LYS A C 1
ATOM 698 O O . LYS A 1 85 ? -11.843 1.883 -6.170 1.00 94.81 85 LYS A O 1
ATOM 703 N N . ASN A 1 86 ? -10.839 3.704 -7.045 1.00 96.44 86 ASN A N 1
ATOM 704 C CA . ASN A 1 86 ? -10.162 3.056 -8.169 1.00 96.44 86 ASN A CA 1
ATOM 705 C C . ASN A 1 86 ? -8.647 2.940 -7.976 1.00 96.44 86 ASN A C 1
ATOM 707 O O . ASN A 1 86 ? -8.020 2.105 -8.621 1.00 96.44 86 ASN A O 1
ATOM 711 N N . GLU A 1 87 ? -8.051 3.782 -7.136 1.00 96.31 87 GLU A N 1
ATOM 712 C CA . GLU A 1 87 ? -6.599 3.861 -7.004 1.00 96.31 87 GLU A CA 1
ATOM 713 C C . GLU A 1 87 ? -6.166 4.323 -5.616 1.00 96.31 87 GLU A C 1
ATOM 715 O O . GLU A 1 87 ? -6.899 5.006 -4.893 1.00 96.31 87 GLU A O 1
ATOM 720 N N . MET A 1 88 ? -4.932 3.968 -5.281 1.00 96.69 88 MET A N 1
ATOM 721 C CA . MET A 1 88 ? -4.243 4.411 -4.081 1.00 96.69 88 MET A CA 1
ATOM 722 C C . MET A 1 88 ? -2.774 4.674 -4.412 1.00 96.69 88 MET A C 1
ATOM 724 O O . MET A 1 88 ? -2.131 3.885 -5.103 1.00 96.69 88 MET A O 1
ATOM 728 N N . ILE A 1 89 ? -2.235 5.770 -3.885 1.00 95.56 89 ILE A N 1
ATOM 729 C CA . ILE A 1 89 ? -0.834 6.161 -4.047 1.00 95.56 89 ILE A CA 1
ATOM 730 C C . ILE A 1 89 ? -0.156 6.122 -2.681 1.00 95.56 89 ILE A C 1
ATOM 732 O O . ILE A 1 89 ? -0.553 6.849 -1.766 1.00 95.56 89 ILE A O 1
ATOM 736 N N . ILE A 1 90 ? 0.888 5.301 -2.558 1.00 95.31 90 ILE A N 1
ATOM 737 C CA . ILE A 1 90 ? 1.756 5.250 -1.376 1.00 95.31 90 ILE A CA 1
ATOM 738 C C . ILE A 1 90 ? 3.108 5.864 -1.721 1.00 95.31 90 ILE A C 1
ATOM 740 O O . ILE A 1 90 ? 3.656 5.623 -2.791 1.00 95.31 90 ILE A O 1
ATOM 744 N N . THR A 1 91 ? 3.670 6.640 -0.802 1.00 93.31 91 THR A N 1
ATOM 745 C CA . THR A 1 91 ? 5.000 7.244 -0.944 1.00 93.31 91 THR A CA 1
ATOM 746 C C . THR A 1 91 ? 5.743 7.225 0.386 1.00 93.31 91 THR A C 1
ATOM 748 O O . THR A 1 91 ? 5.126 7.099 1.445 1.00 93.31 91 THR A O 1
ATOM 751 N N . TYR A 1 92 ? 7.063 7.397 0.349 1.00 90.75 92 TYR A N 1
ATOM 752 C CA . TYR A 1 92 ? 7.829 7.725 1.546 1.00 90.75 92 TYR A CA 1
ATOM 753 C C . TYR A 1 92 ? 7.464 9.118 2.062 1.00 90.75 92 TYR A C 1
ATOM 755 O O . TYR A 1 92 ? 7.219 10.038 1.276 1.00 90.75 92 TYR A O 1
ATOM 763 N N . ILE A 1 93 ? 7.454 9.279 3.387 1.00 88.06 93 ILE A N 1
ATOM 764 C CA . ILE A 1 93 ? 7.100 10.551 4.035 1.00 88.06 93 ILE A CA 1
ATOM 765 C C . ILE A 1 93 ? 8.049 11.693 3.636 1.00 88.06 93 ILE A C 1
ATOM 767 O O . ILE A 1 93 ? 7.622 12.836 3.476 1.00 88.06 93 ILE A O 1
ATOM 771 N N . GLU A 1 94 ? 9.327 11.389 3.400 1.00 86.69 94 GLU A N 1
ATOM 772 C CA . GLU A 1 94 ? 10.336 12.360 2.959 1.00 86.69 94 GLU A CA 1
ATOM 773 C C . GLU A 1 94 ? 10.054 12.928 1.559 1.00 86.69 94 GLU A C 1
ATOM 775 O O . GLU A 1 94 ? 10.337 14.100 1.295 1.00 86.69 94 GLU A O 1
ATOM 780 N N . ASN A 1 95 ? 9.399 12.143 0.699 1.00 84.62 95 ASN A N 1
ATOM 781 C CA . ASN A 1 95 ? 9.026 12.559 -0.652 1.00 84.62 95 ASN A CA 1
ATOM 782 C C . ASN A 1 95 ? 7.815 13.495 -0.656 1.00 84.62 95 ASN A C 1
ATOM 784 O O . ASN A 1 95 ? 7.540 14.126 -1.666 1.00 84.62 95 ASN A O 1
ATOM 788 N N . LEU A 1 96 ? 7.100 13.669 0.461 1.00 79.38 96 LEU A N 1
ATOM 789 C CA . LEU A 1 96 ? 6.001 14.641 0.513 1.00 79.38 96 LEU A CA 1
ATOM 790 C C . LEU A 1 96 ? 6.473 16.088 0.317 1.00 79.38 96 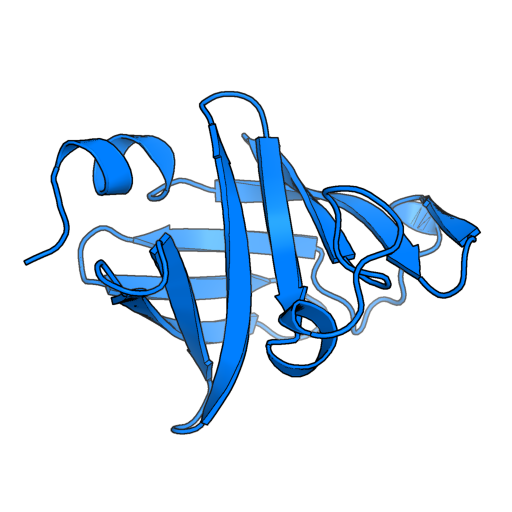LEU A C 1
ATOM 792 O O . LEU A 1 96 ? 5.681 16.939 -0.091 1.00 79.38 96 LEU A O 1
ATOM 796 N N . ARG A 1 97 ? 7.746 16.374 0.625 1.00 71.94 97 ARG A N 1
ATOM 797 C CA . ARG A 1 97 ? 8.358 17.705 0.477 1.00 71.94 97 ARG A CA 1
ATOM 798 C C . ARG A 1 97 ? 8.922 17.957 -0.921 1.00 71.94 97 ARG A C 1
ATOM 800 O O . ARG A 1 97 ? 9.185 19.108 -1.253 1.00 71.94 97 ARG A O 1
ATOM 807 N N . LYS A 1 98 ? 9.111 16.904 -1.717 1.00 65.56 98 LYS A N 1
ATOM 808 C CA . LYS A 1 98 ? 9.670 16.958 -3.068 1.00 65.56 98 LYS A CA 1
ATOM 809 C C . LYS A 1 98 ? 8.586 16.513 -4.043 1.00 65.56 98 LYS A C 1
ATOM 811 O O . LYS A 1 98 ? 8.260 15.329 -4.117 1.00 65.56 98 LYS A O 1
ATOM 816 N N . LYS A 1 99 ? 7.938 17.496 -4.664 1.00 62.50 99 LYS A N 1
ATOM 817 C CA . LYS A 1 99 ? 6.817 17.266 -5.569 1.00 62.50 99 LYS A CA 1
ATOM 818 C C . LYS A 1 99 ? 7.168 17.752 -6.970 1.00 62.50 99 LYS A C 1
ATOM 820 O O . LYS A 1 99 ? 7.264 18.958 -7.198 1.00 62.50 99 LYS A O 1
ATOM 825 N N . ILE A 1 100 ? 7.289 16.831 -7.914 1.00 57.78 100 ILE A N 1
ATOM 826 C CA . ILE A 1 100 ? 7.171 17.100 -9.343 1.00 57.78 100 ILE A CA 1
ATOM 827 C C . ILE A 1 100 ? 5.665 17.172 -9.635 1.00 57.78 100 ILE A C 1
ATOM 829 O O . ILE A 1 100 ? 4.982 16.153 -9.731 1.00 57.78 100 ILE A O 1
ATOM 833 N N . SER A 1 101 ? 5.120 18.389 -9.765 1.00 65.19 101 SER A N 1
ATOM 834 C CA . SER A 1 101 ? 3.669 18.639 -9.902 1.00 65.19 101 SER A CA 1
ATOM 835 C C . SER A 1 101 ? 2.866 18.295 -8.625 1.00 65.19 101 SER A C 1
ATOM 837 O O . SER A 1 101 ? 3.328 18.535 -7.513 1.00 65.19 101 SER A O 1
ATOM 839 N N . ASN A 1 102 ? 1.633 17.790 -8.757 1.00 75.50 102 ASN A N 1
ATOM 840 C CA . ASN A 1 102 ? 0.754 17.378 -7.653 1.00 75.50 102 ASN A CA 1
ATOM 841 C C . ASN A 1 102 ? 1.083 15.981 -7.085 1.00 75.50 102 ASN A C 1
ATOM 843 O O . ASN A 1 102 ? 0.357 15.503 -6.213 1.00 75.50 102 ASN A O 1
ATOM 847 N N . LEU A 1 103 ? 2.143 15.321 -7.566 1.00 80.25 103 LEU A N 1
ATOM 848 C CA . LEU A 1 103 ? 2.556 13.979 -7.148 1.00 80.25 103 LEU A CA 1
ATOM 849 C C . LEU A 1 103 ? 3.938 14.007 -6.465 1.00 80.25 103 LEU A C 1
ATOM 851 O O . LEU A 1 103 ? 4.727 14.913 -6.731 1.00 80.25 103 LEU A O 1
ATOM 855 N N . PRO A 1 104 ? 4.241 13.043 -5.575 1.00 82.56 104 PRO A N 1
ATOM 856 C CA . PRO A 1 104 ? 5.583 12.875 -5.011 1.00 82.56 104 PRO A CA 1
ATOM 857 C C . PRO A 1 104 ? 6.606 12.461 -6.080 1.00 82.56 104 PRO A C 1
ATOM 859 O O . PRO A 1 104 ? 6.245 11.786 -7.042 1.00 82.56 104 PRO A O 1
ATOM 862 N N . ASP A 1 105 ? 7.885 12.780 -5.875 1.00 86.06 105 ASP A N 1
ATOM 863 C CA . ASP A 1 105 ? 8.964 12.436 -6.825 1.00 86.06 105 ASP A CA 1
ATOM 864 C C . ASP A 1 105 ? 9.195 10.925 -6.993 1.00 86.06 105 ASP A C 1
ATOM 866 O O . ASP A 1 105 ? 9.612 10.474 -8.061 1.00 86.06 105 ASP A O 1
ATOM 870 N N . SER A 1 106 ? 8.881 10.143 -5.956 1.00 90.31 106 SER A N 1
ATOM 871 C CA . SER A 1 106 ? 8.858 8.682 -6.023 1.00 90.31 106 SER A CA 1
ATOM 872 C C . SER A 1 106 ? 7.651 8.141 -5.270 1.00 90.31 106 SER A C 1
ATOM 874 O O . SER A 1 106 ? 7.466 8.456 -4.093 1.00 90.31 106 SER A O 1
ATOM 876 N N . PHE A 1 107 ? 6.850 7.306 -5.927 1.00 93.31 107 PHE A N 1
ATOM 877 C CA . PHE A 1 107 ? 5.622 6.741 -5.375 1.00 93.31 107 PHE A CA 1
ATOM 878 C C . PHE A 1 107 ? 5.320 5.357 -5.948 1.00 93.31 107 PHE A C 1
ATOM 880 O O . PHE A 1 107 ? 5.860 4.930 -6.966 1.00 93.31 107 PHE A O 1
ATOM 887 N N . ILE A 1 108 ? 4.406 4.656 -5.291 1.00 94.44 108 ILE A N 1
ATOM 888 C CA . ILE A 1 108 ? 3.896 3.362 -5.712 1.00 94.44 108 ILE A CA 1
ATOM 889 C C . ILE A 1 108 ? 2.398 3.499 -5.953 1.00 94.44 108 ILE A C 1
ATOM 891 O O . ILE A 1 108 ? 1.659 3.969 -5.083 1.00 94.44 108 ILE A O 1
ATOM 895 N N . TYR A 1 109 ? 1.961 3.086 -7.138 1.00 96.12 109 TYR A N 1
ATOM 896 C CA . TYR A 1 109 ? 0.571 3.143 -7.555 1.00 96.12 109 TYR A CA 1
ATOM 897 C C . TYR A 1 109 ? -0.095 1.777 -7.394 1.00 96.12 109 TYR A C 1
ATOM 899 O O . TYR A 1 109 ? 0.396 0.762 -7.900 1.00 96.12 109 TYR A O 1
ATOM 907 N N . PHE A 1 110 ? -1.252 1.762 -6.741 1.00 97.31 110 PHE A N 1
ATOM 908 C CA . PHE A 1 110 ? -2.045 0.570 -6.480 1.00 97.31 110 PHE A CA 1
ATOM 909 C C . PHE A 1 110 ? -3.452 0.689 -7.056 1.00 97.31 110 PHE A C 1
ATOM 911 O O . PHE A 1 110 ? -4.046 1.764 -7.072 1.00 97.31 110 PHE A O 1
ATOM 918 N N . VAL A 1 111 ? -4.006 -0.456 -7.442 1.00 97.31 111 VAL A N 1
ATOM 919 C CA . VAL A 1 111 ? -5.403 -0.640 -7.850 1.00 97.31 111 VAL A CA 1
ATOM 920 C C . VAL A 1 111 ? -6.105 -1.589 -6.872 1.00 97.31 111 VAL A C 1
ATOM 922 O O . VAL A 1 111 ? -5.434 -2.426 -6.256 1.00 97.31 111 VAL A O 1
ATOM 925 N N . PRO A 1 112 ? -7.431 -1.482 -6.681 1.00 96.75 112 PRO A N 1
ATOM 926 C CA . PRO A 1 112 ? -8.169 -2.421 -5.848 1.00 96.75 112 PRO A CA 1
ATOM 927 C C . PRO A 1 112 ? -8.059 -3.837 -6.429 1.00 96.75 112 PRO A C 1
ATOM 929 O O . PRO A 1 112 ? -8.079 -4.016 -7.649 1.00 96.75 112 PRO A O 1
ATOM 932 N N . LYS A 1 113 ? -7.914 -4.826 -5.545 1.00 91.19 113 LYS A N 1
ATOM 933 C CA . LYS A 1 113 ? -7.952 -6.251 -5.890 1.00 91.19 113 LYS A CA 1
ATOM 934 C C . LYS A 1 113 ? -9.364 -6.805 -5.762 1.00 91.19 113 LYS A C 1
ATOM 936 O O . LYS A 1 113 ? -10.063 -6.396 -4.808 1.00 91.19 113 LYS A O 1
#

Radius of gyration: 13.25 Å; chains: 1; bounding box: 30×30×30 Å

pLDDT: mean 88.53, std 9.86, range [44.41, 98.0]

Secondary structure (DSSP, 8-state):
---HHHHHHHSSEEEEEEEEETTEEEEGGGS-TTS--EEEE-TTSEEEEESSS-EEEEEEEETTTTEEEEEETTEEEEEEEEE-SS-EEEEEGGGGG-EETTEESSEEEEEE-

Foldseek 3Di:
DDDPVVCVFQAAKWAFQWKAAPNDIGGLVRDDQQDFGMKHHHPVQKIWGDGVDIFIWGWDQDPVVGWIFTDGPNDGQKIFPDTDNFKTKMDGPVQVVPDPPPDGNIIIIIGGD

Sequence (113 aa):
MPNDSLSSLLCRTWKINFAFAEGIKHERNEIPKSGIYEVVFNRDSTFQIIGERTTTGRWCHDQEKKYVELELRGRINLVVFSINKNEMIITYIENLRKKISNLPDSFIYFVPK